Protein AF-A0AAJ6L2E9-F1 (afdb_monomer_lite)

Structure (mmCIF, N/CA/C/O backbone):
data_AF-A0AAJ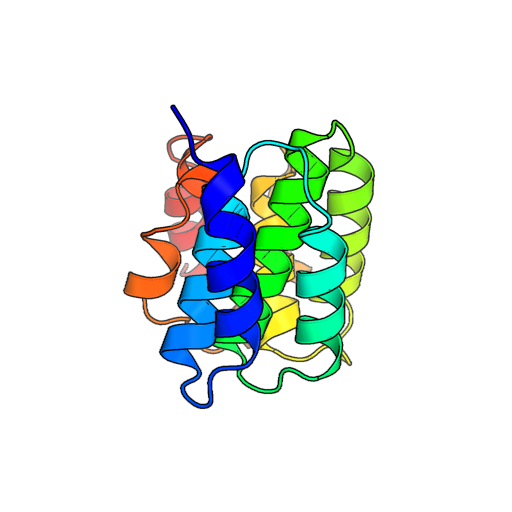6L2E9-F1
#
_entry.id   AF-A0AAJ6L2E9-F1
#
loop_
_atom_site.group_PDB
_atom_site.id
_atom_site.type_symbol
_atom_site.label_atom_id
_atom_site.label_alt_id
_atom_site.label_comp_id
_atom_site.label_asym_id
_atom_site.label_entity_id
_atom_site.label_seq_id
_atom_site.pdbx_PDB_ins_code
_atom_site.Cartn_x
_atom_site.Cartn_y
_atom_site.Cartn_z
_atom_site.occupancy
_atom_site.B_iso_or_equiv
_atom_site.auth_seq_id
_atom_site.auth_comp_id
_atom_site.auth_asym_id
_atom_site.auth_atom_id
_atom_site.pdbx_PDB_model_num
ATOM 1 N N . MET A 1 1 ? -23.751 11.602 8.252 1.00 37.03 1 MET A N 1
ATOM 2 C CA . MET A 1 1 ? -22.845 11.052 7.223 1.00 37.03 1 MET A CA 1
ATOM 3 C C . MET A 1 1 ? -22.796 9.546 7.442 1.00 37.03 1 MET A C 1
ATOM 5 O O . MET A 1 1 ? -22.395 9.126 8.516 1.00 37.03 1 MET A O 1
ATOM 9 N N . MET A 1 2 ? -23.369 8.758 6.529 1.00 42.00 2 MET A N 1
ATOM 10 C CA . MET A 1 2 ? -23.721 7.343 6.735 1.00 42.00 2 MET A CA 1
ATOM 11 C C . MET A 1 2 ? -22.832 6.437 5.868 1.00 42.00 2 MET A C 1
ATOM 13 O O . MET A 1 2 ? -23.343 5.690 5.051 1.00 42.00 2 MET A O 1
ATOM 17 N N . ILE A 1 3 ? -21.503 6.535 6.002 1.00 50.72 3 ILE A N 1
ATOM 18 C CA . ILE A 1 3 ? -20.566 5.774 5.143 1.00 50.72 3 ILE A CA 1
ATOM 19 C C . ILE A 1 3 ? -20.296 4.353 5.685 1.00 50.72 3 ILE A C 1
ATOM 21 O O . ILE A 1 3 ? -19.841 3.481 4.961 1.00 50.72 3 ILE A O 1
ATOM 25 N N . GLY A 1 4 ? -20.708 4.033 6.918 1.00 50.75 4 GLY A N 1
ATOM 26 C CA . GLY A 1 4 ? -20.575 2.672 7.461 1.00 50.75 4 GLY A CA 1
ATOM 27 C C . GLY A 1 4 ? -21.461 1.601 6.798 1.00 50.75 4 GLY A C 1
ATOM 28 O O . GLY A 1 4 ? -21.254 0.420 7.052 1.00 50.75 4 GLY A O 1
ATOM 29 N N . ARG A 1 5 ? -22.455 1.973 5.971 1.00 50.56 5 ARG A N 1
ATOM 30 C CA . ARG A 1 5 ? -23.396 1.017 5.345 1.00 50.56 5 ARG A CA 1
ATOM 31 C C . ARG A 1 5 ? -22.899 0.441 4.011 1.00 50.56 5 ARG A C 1
ATOM 33 O O . ARG A 1 5 ? -23.388 -0.608 3.601 1.00 50.56 5 ARG A O 1
ATOM 40 N N . ASP A 1 6 ? -21.919 1.089 3.382 1.00 59.38 6 ASP A N 1
ATOM 41 C CA . ASP A 1 6 ? -21.478 0.786 2.011 1.00 59.38 6 ASP A CA 1
ATOM 42 C C . ASP A 1 6 ? -20.165 -0.017 1.950 1.00 59.38 6 ASP A C 1
ATOM 44 O O . ASP A 1 6 ? -19.695 -0.375 0.870 1.00 59.38 6 ASP A O 1
ATOM 48 N N . ALA A 1 7 ? -19.587 -0.365 3.104 1.00 67.19 7 ALA A N 1
ATOM 49 C CA . ALA A 1 7 ? -18.360 -1.158 3.177 1.00 67.19 7 ALA A CA 1
ATOM 50 C C . ALA A 1 7 ? -18.533 -2.575 2.605 1.00 67.19 7 ALA A C 1
ATOM 52 O O . ALA A 1 7 ? -17.639 -3.071 1.931 1.00 67.19 7 ALA A O 1
ATOM 53 N N . GLY A 1 8 ? -19.690 -3.215 2.814 1.00 77.19 8 GLY A N 1
ATOM 54 C CA . GLY A 1 8 ? -19.967 -4.565 2.304 1.00 77.19 8 GLY A CA 1
ATOM 55 C C . GLY A 1 8 ? -19.883 -4.670 0.772 1.00 77.19 8 GLY A C 1
ATOM 56 O O . GLY A 1 8 ? -19.105 -5.481 0.269 1.00 77.19 8 GLY A O 1
ATOM 57 N N . PRO A 1 9 ? -20.627 -3.841 0.013 1.00 83.38 9 PRO A N 1
ATOM 58 C CA . PRO A 1 9 ? -20.501 -3.780 -1.444 1.00 83.38 9 PRO A CA 1
ATOM 59 C C . PRO A 1 9 ? -19.081 -3.458 -1.927 1.00 83.38 9 PRO A C 1
ATOM 61 O O . PRO A 1 9 ? -18.608 -4.080 -2.872 1.00 83.38 9 PRO A O 1
ATOM 64 N N . LEU A 1 10 ? -18.374 -2.534 -1.268 1.00 82.25 10 LEU A N 1
ATOM 65 C CA . LEU A 1 10 ? -17.000 -2.177 -1.637 1.00 82.25 10 LEU A CA 1
ATOM 66 C C . LEU A 1 10 ? -16.000 -3.317 -1.382 1.00 82.25 10 LEU A C 1
ATOM 68 O O . LEU A 1 10 ? -15.119 -3.542 -2.206 1.00 82.25 10 LEU A O 1
ATOM 72 N N . ILE A 1 11 ? -16.157 -4.070 -0.288 1.00 87.38 11 ILE A N 1
ATOM 73 C CA . ILE A 1 11 ? -15.357 -5.274 -0.012 1.00 87.38 11 ILE A CA 1
ATOM 74 C C . ILE A 1 11 ? -15.590 -6.329 -1.100 1.00 87.38 11 ILE A C 1
ATOM 76 O O . ILE A 1 11 ? -14.636 -6.957 -1.548 1.00 87.38 11 ILE A O 1
ATOM 80 N N . ALA A 1 12 ? -16.826 -6.501 -1.581 1.00 89.50 12 ALA A N 1
ATOM 81 C CA . ALA A 1 12 ? -17.105 -7.438 -2.670 1.00 89.50 12 ALA A CA 1
ATOM 82 C C . ALA A 1 12 ? -16.371 -7.058 -3.971 1.00 89.50 12 ALA A C 1
ATOM 84 O O . ALA A 1 12 ? -15.847 -7.936 -4.654 1.00 89.50 12 ALA A O 1
ATOM 85 N N . LEU A 1 13 ? -16.263 -5.757 -4.271 1.00 92.31 13 LEU A N 1
ATOM 86 C CA . LEU A 1 13 ? -15.558 -5.246 -5.454 1.00 92.31 13 LEU A CA 1
ATOM 87 C C . LEU A 1 13 ? -14.036 -5.450 -5.410 1.00 92.31 13 LEU A C 1
ATOM 89 O O . LEU A 1 13 ? -13.386 -5.347 -6.448 1.00 92.31 13 LEU A O 1
ATOM 93 N N . LEU A 1 14 ? -13.448 -5.799 -4.258 1.00 92.00 14 LEU A N 1
ATOM 94 C CA . LEU A 1 14 ? -12.050 -6.242 -4.215 1.00 92.00 14 LEU A CA 1
ATOM 95 C C . LEU A 1 14 ? -11.823 -7.524 -5.025 1.00 92.00 14 LEU A C 1
ATOM 97 O O . LEU A 1 14 ? -10.695 -7.774 -5.436 1.00 92.00 14 LEU A O 1
ATOM 101 N N . ASN A 1 15 ? -12.869 -8.314 -5.279 1.00 93.81 15 ASN A N 1
ATOM 102 C CA . ASN A 1 15 ? -12.801 -9.568 -6.030 1.00 93.81 15 ASN A CA 1
ATOM 103 C C . ASN A 1 15 ? -13.361 -9.453 -7.456 1.00 93.81 15 ASN A C 1
ATOM 105 O O . ASN A 1 15 ? -13.632 -10.475 -8.078 1.00 93.81 15 ASN A O 1
ATOM 109 N N . ASP A 1 16 ? -13.562 -8.235 -7.966 1.00 95.62 16 ASP A N 1
ATOM 110 C CA . ASP A 1 16 ? -14.007 -8.020 -9.346 1.00 95.62 16 ASP A CA 1
ATOM 111 C C . ASP A 1 16 ? -12.963 -8.532 -10.356 1.00 95.62 16 ASP A C 1
ATOM 113 O O . ASP A 1 16 ? -11.758 -8.485 -10.091 1.00 95.62 16 ASP A O 1
ATOM 117 N N . ASP A 1 17 ? -13.400 -9.006 -11.522 1.00 93.38 17 ASP A N 1
ATOM 118 C CA . ASP A 1 17 ? -12.497 -9.478 -12.577 1.00 93.38 17 ASP A CA 1
ATOM 119 C C . ASP A 1 17 ? -11.661 -8.326 -13.167 1.00 93.38 17 ASP A C 1
ATOM 121 O O . ASP A 1 17 ? -10.501 -8.525 -13.550 1.00 93.38 17 ASP A O 1
ATOM 125 N N . ASP A 1 18 ? -12.204 -7.104 -13.180 1.00 91.69 18 ASP A N 1
ATOM 126 C CA . ASP A 1 18 ? -11.537 -5.918 -13.707 1.00 91.69 18 ASP A CA 1
ATOM 127 C C . ASP A 1 18 ? -10.551 -5.317 -12.676 1.00 91.69 18 ASP A C 1
ATOM 129 O O . ASP A 1 18 ? -10.965 -4.837 -11.611 1.00 91.69 18 ASP A O 1
ATOM 133 N N . PRO A 1 19 ? -9.232 -5.275 -12.970 1.00 87.44 19 PRO A N 1
ATOM 134 C CA . PRO A 1 19 ? -8.243 -4.657 -12.086 1.00 87.44 19 PRO A CA 1
ATOM 135 C C . PRO A 1 19 ? -8.524 -3.178 -11.794 1.00 87.44 19 PRO A C 1
ATOM 137 O O . PRO A 1 19 ? -8.231 -2.714 -10.694 1.00 87.44 19 PRO A O 1
ATOM 140 N N . GLN A 1 20 ? -9.136 -2.431 -12.717 1.00 85.69 20 GLN A N 1
ATOM 141 C CA . GLN A 1 20 ? -9.507 -1.036 -12.473 1.00 85.69 20 GLN A CA 1
ATOM 142 C C . GLN A 1 20 ? -10.603 -0.928 -11.408 1.00 85.69 20 GLN A C 1
ATOM 144 O O . GLN A 1 20 ? -10.555 -0.034 -10.558 1.00 85.69 20 GLN A O 1
ATOM 149 N N . VAL A 1 21 ? -11.570 -1.850 -11.413 1.00 89.25 21 VAL A N 1
ATOM 150 C CA . VAL A 1 21 ? -12.623 -1.908 -10.390 1.00 89.25 21 VAL A CA 1
ATOM 151 C C . VAL A 1 21 ? -12.022 -2.282 -9.039 1.00 89.25 21 VAL A C 1
ATOM 153 O O . VAL A 1 21 ? -12.244 -1.559 -8.065 1.00 89.25 21 VAL A O 1
ATOM 156 N N . ARG A 1 22 ? -11.177 -3.321 -8.986 1.00 92.81 22 ARG A N 1
ATOM 157 C CA . ARG A 1 22 ? -10.477 -3.716 -7.752 1.00 92.81 22 ARG A CA 1
ATOM 158 C C . ARG A 1 22 ? -9.609 -2.594 -7.186 1.00 92.81 22 ARG A C 1
ATOM 160 O O . ARG A 1 22 ? -9.664 -2.306 -5.992 1.00 92.81 22 ARG A O 1
ATOM 167 N N . GLY A 1 23 ? -8.835 -1.926 -8.042 1.00 85.88 23 GLY A N 1
ATOM 168 C CA . GLY A 1 23 ? -7.953 -0.826 -7.657 1.00 85.88 23 GLY A CA 1
ATOM 169 C C . GLY A 1 23 ? -8.719 0.363 -7.081 1.00 85.88 23 GLY A C 1
ATOM 170 O O . GLY A 1 23 ? -8.300 0.929 -6.071 1.00 85.88 23 GLY A O 1
ATOM 171 N N . ARG A 1 24 ? -9.868 0.711 -7.675 1.00 84.19 24 ARG A N 1
ATOM 172 C CA . ARG A 1 24 ? -10.763 1.755 -7.153 1.00 84.19 24 ARG A CA 1
ATOM 173 C C . ARG A 1 24 ? -11.436 1.335 -5.854 1.00 84.19 24 ARG A C 1
ATOM 175 O O . ARG A 1 24 ? -11.541 2.161 -4.954 1.00 84.19 24 ARG A O 1
ATOM 182 N N . ALA A 1 25 ? -11.857 0.078 -5.730 1.00 88.19 25 ALA A N 1
ATOM 183 C CA . ALA A 1 25 ? -12.427 -0.445 -4.493 1.00 88.19 25 ALA A CA 1
ATOM 184 C C . ALA A 1 25 ? -11.419 -0.353 -3.339 1.00 88.19 25 ALA A C 1
ATOM 186 O O . ALA A 1 25 ? -11.749 0.201 -2.294 1.00 88.19 25 ALA A O 1
ATOM 187 N N . ALA A 1 26 ? -10.171 -0.785 -3.554 1.00 85.69 26 ALA A N 1
ATOM 188 C CA . ALA A 1 26 ? -9.088 -0.652 -2.579 1.00 85.69 26 ALA A CA 1
ATOM 189 C C . ALA A 1 26 ? -8.861 0.812 -2.160 1.00 85.69 26 ALA A C 1
ATOM 191 O O . ALA A 1 26 ? -8.793 1.113 -0.969 1.00 85.69 26 ALA A O 1
ATOM 192 N N . TYR A 1 27 ? -8.821 1.729 -3.129 1.00 76.81 27 TYR A N 1
ATOM 193 C CA . TYR A 1 27 ? -8.677 3.164 -2.880 1.00 76.81 27 TYR A CA 1
ATOM 194 C C . TYR A 1 27 ? -9.862 3.767 -2.092 1.00 76.81 27 TYR A C 1
ATOM 196 O O . TYR A 1 27 ? -9.666 4.535 -1.151 1.00 76.81 27 TYR A O 1
ATOM 204 N N . VAL A 1 28 ? -11.107 3.431 -2.437 1.00 79.62 28 VAL A N 1
ATOM 205 C CA . VAL A 1 28 ? -12.283 3.953 -1.718 1.00 79.62 28 VAL A CA 1
ATOM 206 C C . VAL A 1 28 ? -12.350 3.370 -0.307 1.00 79.62 28 VAL A C 1
ATOM 208 O O . VAL A 1 28 ? -12.630 4.101 0.638 1.00 79.62 28 VAL A O 1
ATOM 211 N N . LEU A 1 29 ? -12.047 2.081 -0.133 1.00 80.06 29 LEU A N 1
ATOM 212 C CA . LEU A 1 29 ? -11.979 1.447 1.186 1.00 80.06 29 LEU A CA 1
ATOM 213 C C . LEU A 1 29 ? -10.914 2.094 2.082 1.00 80.06 29 LEU A C 1
ATOM 215 O O . LEU A 1 29 ? -11.147 2.248 3.278 1.00 80.06 29 LEU A O 1
ATOM 219 N N . ALA A 1 30 ? -9.786 2.505 1.497 1.00 72.44 30 ALA A N 1
ATOM 220 C CA . ALA A 1 30 ? -8.725 3.243 2.176 1.00 72.44 30 ALA A CA 1
ATOM 221 C C . ALA A 1 30 ? -9.155 4.634 2.658 1.00 72.44 30 ALA A C 1
ATOM 223 O O . ALA A 1 30 ? -8.776 5.050 3.747 1.00 72.44 30 ALA A O 1
ATOM 224 N N . THR A 1 31 ? -9.923 5.358 1.837 1.00 68.44 31 THR A N 1
ATOM 225 C CA . THR A 1 31 ? -10.158 6.802 2.010 1.00 68.44 31 THR A CA 1
ATOM 226 C C . THR A 1 31 ? -11.519 7.164 2.593 1.00 68.44 31 THR A C 1
ATOM 228 O O . THR A 1 31 ? -11.658 8.221 3.205 1.00 68.44 31 THR A O 1
ATOM 231 N N . ALA A 1 32 ? -12.541 6.332 2.393 1.00 65.50 32 ALA A N 1
ATOM 232 C CA . ALA A 1 32 ? -13.923 6.687 2.710 1.00 65.50 32 ALA A CA 1
ATOM 233 C C . ALA A 1 32 ? -14.405 6.154 4.066 1.00 65.50 32 ALA A C 1
ATOM 235 O O . ALA A 1 32 ? -15.384 6.666 4.614 1.00 65.50 32 ALA A O 1
ATOM 236 N N . LEU A 1 33 ? -13.760 5.127 4.620 1.00 59.91 33 LEU A N 1
ATOM 237 C CA . LEU A 1 33 ? -14.295 4.401 5.769 1.00 59.91 33 LEU A CA 1
ATOM 238 C C . LEU A 1 33 ? -13.525 4.723 7.048 1.00 59.91 33 LEU A C 1
ATOM 240 O O . LEU A 1 33 ? -12.588 4.027 7.438 1.00 59.91 33 LEU A O 1
ATOM 244 N N . THR A 1 34 ? -14.001 5.758 7.743 1.00 54.44 34 THR A N 1
ATOM 245 C CA . THR A 1 34 ? -13.656 5.985 9.147 1.00 54.44 34 THR A CA 1
ATOM 246 C C . THR A 1 34 ? -13.947 4.733 9.972 1.00 54.44 34 THR A C 1
ATOM 248 O O . THR A 1 34 ? -14.940 4.031 9.773 1.00 54.44 34 THR A O 1
ATOM 251 N N . ALA A 1 35 ? -13.011 4.454 10.876 1.00 52.50 35 ALA A N 1
ATOM 252 C CA . ALA A 1 35 ? -12.880 3.252 11.683 1.00 52.50 35 ALA A CA 1
ATOM 253 C C . ALA A 1 35 ? -14.192 2.544 12.076 1.00 52.50 35 ALA A C 1
ATOM 255 O O . ALA A 1 35 ? -15.063 3.131 12.715 1.00 52.50 35 ALA A O 1
ATOM 256 N N . GLY A 1 36 ? -14.298 1.243 11.772 1.00 52.16 36 GLY A N 1
ATOM 257 C CA . GLY A 1 36 ? -15.369 0.419 12.344 1.00 52.16 36 GLY A CA 1
ATOM 258 C C . GLY A 1 36 ? -15.560 -0.984 11.767 1.00 52.16 36 GLY A C 1
ATOM 259 O O . GLY A 1 36 ? -16.074 -1.845 12.474 1.00 52.16 36 GLY A O 1
ATOM 260 N N . GLN A 1 37 ? -15.143 -1.253 10.526 1.00 57.78 37 GLN A N 1
ATOM 261 C CA . GLN A 1 37 ? -15.229 -2.593 9.922 1.00 57.78 37 GLN A CA 1
ATOM 262 C C . GLN A 1 37 ? -13.835 -3.140 9.597 1.00 57.78 37 GLN A C 1
ATOM 264 O O . GLN A 1 37 ? -12.897 -2.356 9.438 1.00 57.78 37 GLN A O 1
ATOM 269 N N . ASP A 1 38 ? -13.697 -4.469 9.529 1.00 72.19 38 ASP A N 1
ATOM 270 C CA . ASP A 1 38 ? -12.441 -5.183 9.245 1.00 72.19 38 ASP A CA 1
ATOM 271 C C . ASP A 1 38 ? -11.994 -5.028 7.778 1.00 72.19 38 ASP A C 1
ATOM 273 O O . ASP A 1 38 ? -11.891 -5.969 6.997 1.00 72.19 38 ASP A O 1
ATOM 277 N N . ILE A 1 39 ? -11.772 -3.779 7.381 1.00 80.56 39 ILE A N 1
ATOM 278 C CA . ILE A 1 39 ? -11.282 -3.391 6.061 1.00 80.56 39 ILE A CA 1
ATOM 279 C C . ILE A 1 39 ? -9.831 -3.840 5.915 1.00 80.56 39 ILE A C 1
ATOM 281 O O . ILE A 1 39 ? -9.431 -4.309 4.857 1.00 80.56 39 ILE A O 1
ATOM 285 N N . ALA A 1 40 ? -9.043 -3.745 6.987 1.00 85.56 40 ALA A N 1
ATOM 286 C CA . ALA A 1 40 ? -7.644 -4.141 6.959 1.00 85.56 40 ALA A CA 1
ATOM 287 C C . ALA A 1 40 ? -7.462 -5.651 6.739 1.00 85.56 40 ALA A C 1
ATOM 289 O O . ALA A 1 40 ? -6.497 -6.033 6.080 1.00 85.56 40 ALA A O 1
ATOM 290 N N . GLY A 1 41 ? -8.363 -6.499 7.251 1.00 88.19 41 GLY A N 1
ATOM 291 C CA . GLY A 1 41 ? -8.414 -7.922 6.917 1.00 88.19 41 GLY A CA 1
ATOM 292 C C . GLY A 1 41 ? -8.663 -8.136 5.426 1.00 88.19 41 GLY A C 1
ATOM 293 O O . GLY A 1 41 ? -7.817 -8.711 4.747 1.00 88.19 41 GLY A O 1
ATOM 294 N N . ALA A 1 42 ? -9.744 -7.564 4.888 1.00 89.62 42 ALA A N 1
ATOM 295 C CA . ALA A 1 42 ? -10.098 -7.700 3.471 1.00 89.62 42 ALA A CA 1
ATOM 296 C C . ALA A 1 42 ? -9.007 -7.178 2.511 1.00 89.62 42 ALA A C 1
ATOM 298 O O . ALA A 1 42 ? -8.720 -7.800 1.489 1.00 89.62 42 ALA A O 1
ATOM 299 N N . LEU A 1 43 ? -8.358 -6.053 2.838 1.00 90.81 43 LEU A N 1
ATOM 300 C CA . LEU A 1 43 ? -7.247 -5.521 2.044 1.00 90.81 43 LEU A CA 1
ATOM 301 C C . LEU A 1 43 ? -6.014 -6.440 2.093 1.00 90.81 43 LEU A C 1
ATOM 303 O O . LEU A 1 43 ? -5.359 -6.611 1.067 1.00 90.81 43 LEU A O 1
ATOM 307 N N . ARG A 1 44 ? -5.700 -7.047 3.250 1.00 92.88 44 ARG A N 1
ATOM 308 C CA . ARG A 1 44 ? -4.590 -8.013 3.379 1.00 92.88 44 ARG A CA 1
ATOM 309 C C . ARG A 1 44 ? -4.871 -9.300 2.612 1.00 92.88 44 ARG A C 1
ATOM 311 O O . ARG A 1 44 ? -4.038 -9.705 1.811 1.00 92.88 44 ARG A O 1
ATOM 318 N N . GLU A 1 45 ? -6.060 -9.876 2.780 1.00 93.94 45 GLU A N 1
ATOM 319 C CA . GLU A 1 45 ? -6.489 -11.061 2.029 1.00 93.94 45 GLU A CA 1
ATOM 320 C C . GLU A 1 45 ? -6.414 -10.817 0.522 1.00 93.94 45 GLU A C 1
ATOM 322 O O . GLU A 1 45 ? -5.930 -11.661 -0.236 1.00 93.94 45 GLU A O 1
ATOM 327 N N . ARG A 1 46 ? -6.846 -9.630 0.071 1.00 94.75 46 ARG A N 1
ATOM 328 C CA . ARG A 1 46 ? -6.747 -9.294 -1.343 1.00 94.75 46 ARG A CA 1
ATOM 329 C C . ARG A 1 46 ? -5.297 -9.138 -1.793 1.00 94.75 46 ARG A C 1
ATOM 331 O O . ARG A 1 46 ? -4.968 -9.627 -2.873 1.00 94.75 46 ARG A O 1
ATOM 338 N N . LEU A 1 47 ? -4.453 -8.484 -0.997 1.00 95.12 47 LEU A N 1
ATOM 339 C CA . LEU A 1 47 ? -3.036 -8.265 -1.298 1.00 95.12 47 LEU A CA 1
ATOM 340 C C . LEU A 1 47 ? -2.272 -9.580 -1.476 1.00 95.12 47 LEU A C 1
ATOM 342 O O . LEU A 1 47 ? -1.483 -9.683 -2.413 1.00 95.12 47 LEU A O 1
ATOM 346 N N . ASP A 1 48 ? -2.561 -10.590 -0.653 1.00 95.75 48 ASP A N 1
ATOM 347 C CA . ASP A 1 48 ? -1.884 -11.894 -0.684 1.00 95.75 48 ASP A CA 1
ATOM 348 C C . ASP A 1 48 ? -2.013 -12.618 -2.035 1.00 95.75 48 ASP A C 1
ATOM 350 O O . ASP A 1 48 ? -1.165 -13.438 -2.394 1.00 95.75 48 ASP A O 1
ATOM 354 N N . VAL A 1 49 ? -3.063 -12.317 -2.807 1.00 96.12 49 VAL A N 1
ATOM 355 C CA . VAL A 1 49 ? -3.338 -12.971 -4.097 1.00 96.12 49 VAL A CA 1
ATOM 356 C C . VAL A 1 49 ? -3.380 -12.001 -5.282 1.00 96.12 49 VAL A C 1
ATOM 358 O O . VAL A 1 49 ? -3.732 -12.402 -6.393 1.00 96.12 49 VAL A O 1
ATOM 361 N N . GLU A 1 50 ? -3.077 -10.712 -5.095 1.00 95.62 50 GLU A N 1
ATOM 362 C CA . GLU A 1 50 ? -3.095 -9.717 -6.179 1.00 95.62 50 GLU A CA 1
ATOM 363 C C . GLU A 1 50 ? -1.804 -9.764 -7.002 1.00 95.62 50 GLU A C 1
ATOM 365 O O . GLU A 1 50 ? -0.699 -9.864 -6.470 1.00 95.62 50 GLU A O 1
ATOM 370 N N . ARG A 1 51 ? -1.950 -9.681 -8.326 1.00 92.88 51 ARG A N 1
ATOM 371 C CA . ARG A 1 51 ? -0.848 -9.703 -9.297 1.00 92.88 51 ARG A CA 1
ATOM 372 C C . ARG A 1 51 ? -0.761 -8.425 -10.117 1.00 92.88 51 ARG A C 1
ATOM 374 O O . ARG A 1 51 ? 0.285 -8.174 -10.706 1.00 92.88 51 ARG A O 1
ATOM 381 N N . ASP A 1 52 ? -1.838 -7.648 -10.173 1.00 90.94 52 ASP A N 1
ATOM 382 C CA . ASP A 1 52 ? -1.841 -6.354 -10.835 1.00 90.94 52 ASP A CA 1
AT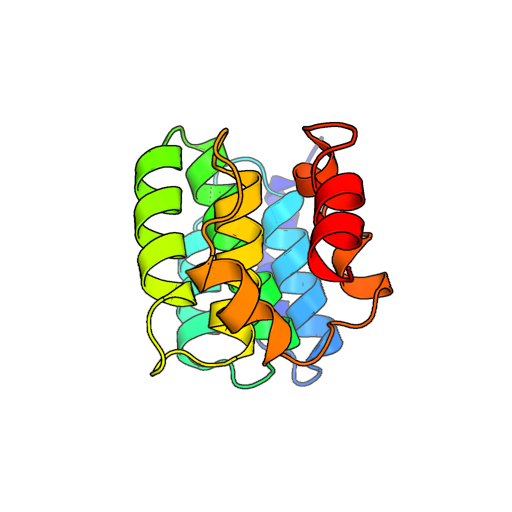OM 383 C C . ASP A 1 52 ? -1.033 -5.332 -10.007 1.00 90.94 52 ASP A C 1
ATOM 385 O O . ASP A 1 52 ? -1.386 -5.078 -8.849 1.00 90.94 52 ASP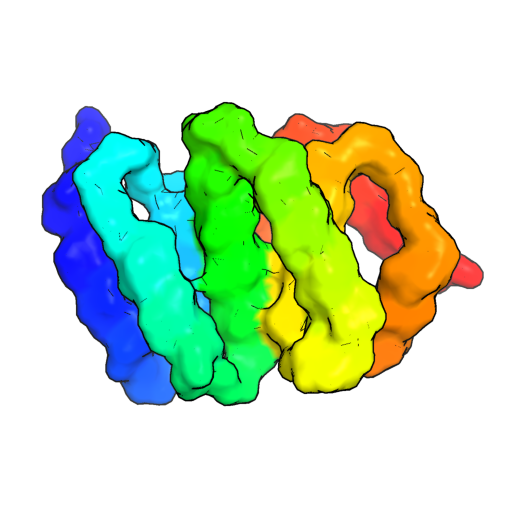 A O 1
ATOM 389 N N . PRO A 1 53 ? 0.052 -4.748 -10.554 1.00 87.19 53 PRO A N 1
ATOM 390 C CA . PRO A 1 53 ? 0.915 -3.840 -9.800 1.00 87.19 53 PRO A CA 1
ATOM 391 C C . PRO A 1 53 ? 0.206 -2.576 -9.300 1.00 87.19 53 PRO A C 1
ATOM 393 O O . PRO A 1 53 ? 0.497 -2.109 -8.198 1.00 87.19 53 PRO A O 1
ATOM 396 N N . THR A 1 54 ? -0.738 -2.033 -10.071 1.00 83.75 54 THR A N 1
ATOM 397 C CA . THR A 1 54 ? -1.509 -0.854 -9.663 1.00 83.75 54 THR A CA 1
ATOM 398 C C . THR A 1 54 ? -2.429 -1.206 -8.500 1.00 83.75 54 THR A C 1
ATOM 400 O O . THR A 1 54 ? -2.502 -0.471 -7.514 1.00 83.75 54 THR A O 1
ATOM 403 N N . VAL A 1 55 ? -3.101 -2.359 -8.559 1.00 89.69 55 VAL A N 1
ATOM 404 C CA . VAL A 1 55 ? -3.966 -2.783 -7.450 1.00 89.69 55 VAL A CA 1
ATOM 405 C C . VAL A 1 55 ? -3.140 -3.078 -6.193 1.00 89.69 55 VAL A C 1
ATOM 407 O O . VAL A 1 55 ? -3.523 -2.640 -5.110 1.00 89.69 55 VAL A O 1
ATOM 410 N N . GLN A 1 56 ? -1.976 -3.728 -6.317 1.00 92.75 56 GLN A N 1
ATOM 411 C CA . GLN A 1 56 ? -1.041 -3.920 -5.197 1.00 92.75 56 GLN A CA 1
ATOM 412 C C . GLN A 1 56 ? -0.650 -2.589 -4.542 1.00 92.75 56 GLN A C 1
ATOM 414 O O . GLN A 1 56 ? -0.703 -2.469 -3.317 1.00 92.75 56 GLN A O 1
ATOM 419 N N . MET A 1 57 ? -0.298 -1.583 -5.348 1.00 87.88 57 MET A N 1
ATOM 420 C CA . MET A 1 57 ? 0.034 -0.242 -4.863 1.00 87.88 57 MET A CA 1
ATOM 421 C C . MET A 1 57 ? -1.124 0.350 -4.046 1.00 87.88 57 MET A C 1
ATOM 423 O O . MET A 1 57 ? -0.916 0.779 -2.909 1.00 87.88 57 MET A O 1
ATOM 427 N N . ASN A 1 58 ? -2.348 0.314 -4.579 1.00 86.00 58 ASN A N 1
ATOM 428 C CA . ASN A 1 58 ? -3.530 0.867 -3.910 1.00 86.00 58 ASN A CA 1
ATOM 429 C C . ASN A 1 58 ? -3.858 0.147 -2.592 1.00 86.00 58 ASN A C 1
ATOM 431 O O . ASN A 1 58 ? -4.224 0.796 -1.612 1.00 86.00 58 ASN A O 1
ATOM 435 N N . LEU A 1 59 ? -3.692 -1.178 -2.540 1.00 91.50 59 LEU A N 1
ATOM 436 C CA . LEU A 1 59 ? -3.888 -1.973 -1.322 1.00 91.50 59 LEU A CA 1
ATOM 437 C C . LEU A 1 59 ? -2.888 -1.587 -0.222 1.00 91.50 59 LEU A C 1
ATOM 439 O O . LEU A 1 59 ? -3.283 -1.413 0.932 1.00 91.50 59 LEU A O 1
ATOM 443 N N . ILE A 1 60 ? -1.608 -1.404 -0.569 1.00 92.50 60 ILE A N 1
ATOM 444 C CA . ILE A 1 60 ? -0.577 -0.969 0.388 1.00 92.50 60 ILE A CA 1
ATOM 445 C C . ILE A 1 60 ? -0.880 0.422 0.937 1.00 92.50 60 ILE A C 1
ATOM 447 O O . ILE A 1 60 ? -0.834 0.624 2.151 1.00 92.50 60 ILE A O 1
ATOM 451 N N . LEU A 1 61 ? -1.220 1.367 0.060 1.00 86.38 61 LEU A N 1
ATOM 452 C CA . LEU A 1 61 ? -1.575 2.726 0.462 1.00 86.38 61 LEU A CA 1
ATOM 453 C C . LEU A 1 61 ? -2.770 2.726 1.419 1.00 86.38 61 LEU A C 1
ATOM 455 O O . LEU A 1 61 ? -2.747 3.432 2.426 1.00 86.38 61 LEU A O 1
ATOM 459 N N . GLY A 1 62 ? -3.774 1.887 1.152 1.00 85.12 62 GLY A N 1
ATOM 460 C CA . GLY A 1 62 ? -4.935 1.762 2.023 1.00 85.12 62 GLY A CA 1
ATOM 461 C C . GLY A 1 62 ? -4.638 1.189 3.395 1.00 85.12 62 GLY A C 1
ATOM 462 O O . GLY A 1 62 ? -5.119 1.710 4.400 1.00 85.12 62 GLY A O 1
ATOM 463 N N . LEU A 1 63 ? -3.796 0.161 3.459 1.00 88.94 63 LEU A N 1
ATOM 464 C CA . LEU A 1 63 ? -3.343 -0.407 4.727 1.00 88.94 63 LEU A CA 1
ATOM 465 C C . LEU A 1 63 ? -2.497 0.590 5.533 1.00 88.94 63 LEU A C 1
ATOM 467 O O . LEU A 1 63 ? -2.666 0.694 6.747 1.00 88.94 63 LEU A O 1
ATOM 471 N N . ALA A 1 64 ? -1.623 1.350 4.870 1.00 87.69 64 ALA A N 1
ATOM 472 C CA . ALA A 1 64 ? -0.796 2.364 5.518 1.00 87.69 64 ALA A CA 1
ATOM 473 C C . ALA A 1 64 ? -1.630 3.528 6.075 1.00 87.69 64 ALA A C 1
ATOM 475 O O . ALA A 1 64 ? -1.423 3.933 7.220 1.00 87.69 64 ALA A O 1
ATOM 476 N N . GLN A 1 65 ? -2.603 4.025 5.304 1.00 81.81 65 GLN A N 1
ATOM 477 C CA . GLN A 1 65 ? -3.545 5.044 5.767 1.00 81.81 65 GLN A CA 1
ATOM 478 C C . GLN A 1 65 ? -4.373 4.532 6.954 1.00 81.81 65 GLN A C 1
ATOM 480 O O . GLN A 1 65 ? -4.452 5.202 7.983 1.00 81.81 65 GLN A O 1
ATOM 485 N N . HIS A 1 66 ? -4.928 3.320 6.845 1.00 82.56 66 HIS A N 1
ATOM 486 C CA . HIS A 1 66 ? -5.708 2.688 7.909 1.00 82.56 66 HIS A CA 1
ATOM 487 C C . HIS A 1 66 ? -4.946 2.625 9.241 1.00 82.56 66 HIS A C 1
ATOM 489 O O . HIS A 1 66 ? -5.516 2.925 10.296 1.00 82.56 66 HIS A O 1
ATOM 495 N N . ASP A 1 67 ? -3.674 2.216 9.197 1.00 85.62 67 ASP A N 1
ATOM 496 C CA . ASP A 1 67 ? -2.814 2.126 10.377 1.00 85.62 67 ASP A CA 1
ATOM 497 C C . ASP A 1 67 ? -2.436 3.531 10.894 1.00 85.62 67 ASP A C 1
ATOM 499 O O . ASP A 1 67 ? -2.441 3.763 12.105 1.00 85.62 67 ASP A O 1
ATOM 503 N N . SER A 1 68 ? -2.196 4.501 10.004 1.00 80.94 68 SER A N 1
ATOM 504 C CA . SER A 1 68 ? -1.934 5.898 10.380 1.00 80.94 68 SER A CA 1
ATOM 505 C C . SER A 1 68 ? -3.095 6.538 11.144 1.00 80.94 68 SER A C 1
ATOM 507 O O . SER A 1 68 ? -2.866 7.208 12.146 1.00 80.94 68 SER A O 1
ATOM 509 N N . GLU A 1 69 ? -4.338 6.323 10.705 1.00 80.62 69 GLU A N 1
ATOM 510 C CA . GLU A 1 69 ? -5.546 6.878 11.341 1.00 80.62 69 GLU A CA 1
ATOM 511 C C . GLU A 1 69 ? -5.854 6.267 12.720 1.00 80.62 69 GLU A C 1
ATOM 513 O O . GLU A 1 69 ? -6.739 6.742 13.429 1.00 80.62 69 GLU A O 1
ATOM 518 N N . ARG A 1 70 ? -5.140 5.203 13.110 1.00 80.75 70 ARG A N 1
ATOM 519 C CA . ARG A 1 70 ? -5.301 4.488 14.389 1.00 80.75 70 ARG A CA 1
ATOM 520 C C . ARG A 1 70 ? -4.114 4.676 15.328 1.00 80.75 70 ARG A C 1
ATOM 522 O O . ARG A 1 70 ? -3.888 3.837 16.196 1.00 80.75 70 ARG A O 1
ATOM 529 N N . ASP A 1 71 ? -3.339 5.738 15.122 1.00 80.69 71 ASP A N 1
ATOM 530 C CA . ASP A 1 71 ? -2.124 6.036 15.885 1.00 80.69 71 ASP A CA 1
ATOM 531 C C . ASP A 1 71 ? -1.062 4.915 15.808 1.00 80.69 71 ASP A C 1
ATOM 533 O O . ASP A 1 71 ? -0.193 4.792 16.671 1.00 80.69 71 ASP A O 1
ATOM 537 N N . LEU A 1 72 ? -1.084 4.101 14.740 1.00 84.88 72 LEU A N 1
ATOM 538 C CA . LEU A 1 72 ? -0.094 3.051 14.460 1.00 84.88 72 LEU A CA 1
ATOM 539 C C . LEU A 1 72 ? 0.934 3.497 13.406 1.00 84.88 72 LEU A C 1
ATOM 541 O O . LEU A 1 72 ? 1.543 2.663 12.734 1.00 84.88 72 LEU A O 1
ATOM 545 N N . ALA A 1 73 ? 1.166 4.805 13.269 1.00 82.50 73 ALA A N 1
ATOM 546 C CA . ALA A 1 73 ? 2.045 5.376 12.247 1.00 82.50 73 ALA A CA 1
ATOM 547 C C . ALA A 1 73 ? 3.477 4.805 12.286 1.00 82.50 73 ALA A C 1
ATOM 549 O O . ALA A 1 73 ? 4.034 4.495 11.237 1.00 82.50 73 ALA A O 1
ATOM 550 N N . THR A 1 74 ? 4.057 4.577 13.472 1.00 89.62 74 THR A N 1
ATOM 551 C CA . THR A 1 74 ? 5.390 3.952 13.605 1.00 89.62 74 THR A CA 1
ATOM 552 C C . THR A 1 74 ? 5.418 2.534 13.035 1.00 89.62 74 THR A C 1
ATOM 554 O O . THR A 1 74 ? 6.332 2.173 12.301 1.00 89.62 74 THR A O 1
ATOM 557 N N . ARG A 1 75 ? 4.378 1.735 13.302 1.00 90.56 75 ARG A N 1
ATOM 558 C CA . ARG A 1 75 ? 4.247 0.384 12.740 1.00 90.56 75 ARG A CA 1
ATOM 559 C C . ARG A 1 75 ? 4.099 0.437 11.219 1.00 90.56 75 ARG A C 1
ATOM 561 O O . ARG A 1 75 ? 4.717 -0.365 10.524 1.00 90.56 75 ARG A O 1
ATOM 568 N N . ALA A 1 76 ? 3.291 1.367 10.712 1.00 89.88 76 ALA A N 1
ATOM 569 C CA . ALA A 1 76 ? 3.112 1.562 9.278 1.00 89.88 76 ALA A CA 1
ATOM 570 C C . ALA A 1 76 ? 4.424 1.997 8.600 1.00 89.88 76 ALA A C 1
ATOM 572 O O . ALA A 1 76 ? 4.740 1.508 7.517 1.00 89.88 76 ALA A O 1
ATOM 573 N N . LEU A 1 77 ? 5.228 2.844 9.253 1.00 91.44 77 LEU A N 1
ATOM 574 C CA . LEU A 1 77 ? 6.562 3.242 8.794 1.00 91.44 77 LEU A CA 1
ATOM 575 C C . LEU A 1 77 ? 7.524 2.056 8.697 1.00 91.44 77 LEU A C 1
ATOM 577 O O . LEU A 1 77 ? 8.142 1.859 7.653 1.00 91.44 77 LEU A O 1
ATOM 581 N N . ASP A 1 78 ? 7.635 1.244 9.747 1.00 94.50 78 ASP A N 1
ATOM 582 C CA . ASP A 1 78 ? 8.530 0.081 9.742 1.00 94.50 78 ASP A CA 1
ATOM 583 C C . ASP A 1 78 ? 8.109 -0.946 8.683 1.00 94.50 78 ASP A C 1
ATOM 585 O O . ASP A 1 78 ? 8.938 -1.465 7.931 1.00 94.50 78 ASP A O 1
ATOM 589 N N . TRP A 1 79 ? 6.802 -1.198 8.580 1.00 95.50 79 TRP A N 1
ATOM 590 C CA . TRP A 1 79 ? 6.238 -2.128 7.608 1.00 95.50 79 TRP A CA 1
ATOM 591 C C . TRP A 1 79 ? 6.463 -1.666 6.166 1.00 95.50 79 TRP A C 1
ATOM 593 O O . TRP A 1 79 ? 6.982 -2.424 5.347 1.00 95.50 79 TRP A O 1
ATOM 603 N N . THR A 1 80 ? 6.142 -0.410 5.853 1.00 94.38 80 THR A N 1
ATOM 604 C CA . THR A 1 80 ? 6.366 0.146 4.512 1.00 94.38 80 THR A CA 1
ATOM 605 C C . THR A 1 80 ? 7.856 0.187 4.169 1.00 94.38 80 THR A C 1
ATOM 607 O O . THR A 1 80 ? 8.222 -0.167 3.050 1.00 94.38 80 THR A O 1
ATOM 610 N N . ARG A 1 81 ? 8.740 0.484 5.135 1.00 94.25 81 ARG A N 1
ATOM 611 C CA . ARG A 1 81 ? 10.198 0.403 4.946 1.00 94.25 81 ARG A CA 1
ATOM 612 C C . ARG A 1 81 ? 10.673 -0.988 4.562 1.00 94.25 81 ARG A C 1
ATOM 614 O O . ARG A 1 81 ? 11.460 -1.120 3.624 1.00 94.25 81 ARG A O 1
ATOM 621 N N . ALA A 1 82 ? 10.208 -2.011 5.270 1.00 96.00 82 ALA A N 1
ATOM 622 C CA . ALA A 1 82 ? 10.549 -3.394 4.963 1.00 96.00 82 ALA A CA 1
ATOM 623 C C . ALA A 1 82 ? 10.115 -3.768 3.537 1.00 96.00 82 ALA A C 1
ATOM 625 O O . ALA A 1 82 ? 10.906 -4.328 2.786 1.00 96.00 82 ALA A O 1
ATOM 626 N N . LEU A 1 83 ? 8.901 -3.381 3.136 1.00 95.50 83 LEU A N 1
ATOM 627 C CA . LEU A 1 83 ? 8.352 -3.728 1.826 1.00 95.50 83 LEU A CA 1
ATOM 628 C C . LEU A 1 83 ? 9.094 -3.072 0.660 1.00 95.50 83 LEU A C 1
ATOM 630 O O . LEU A 1 83 ? 9.440 -3.759 -0.294 1.00 95.50 83 LEU A O 1
ATOM 634 N N . TRP A 1 84 ? 9.351 -1.759 0.696 1.00 93.31 84 TRP A N 1
ATOM 635 C CA . TRP A 1 84 ? 10.017 -1.115 -0.444 1.00 93.31 84 TRP A CA 1
ATOM 636 C C . TRP A 1 84 ? 11.504 -1.479 -0.545 1.00 93.31 84 TRP A C 1
ATOM 638 O O . TRP A 1 84 ? 12.062 -1.489 -1.650 1.00 93.31 84 TRP A O 1
ATOM 648 N N . SER A 1 85 ? 12.146 -1.796 0.588 1.00 92.69 85 SER A N 1
ATOM 649 C CA . SER A 1 85 ? 13.566 -2.171 0.628 1.00 92.69 85 SER A CA 1
ATOM 650 C C . SER A 1 85 ? 13.829 -3.628 0.252 1.00 92.69 85 SER A C 1
ATOM 652 O O . SER A 1 85 ? 14.942 -3.936 -0.175 1.00 92.69 85 SER A O 1
ATOM 654 N N . ASP A 1 86 ? 12.830 -4.505 0.350 1.00 94.06 86 ASP A N 1
ATOM 655 C CA . ASP A 1 86 ? 12.951 -5.905 -0.038 1.00 94.06 86 ASP A CA 1
ATOM 656 C C . ASP A 1 86 ? 12.895 -6.075 -1.572 1.00 94.06 86 ASP A C 1
ATOM 658 O O . ASP A 1 86 ? 11.848 -5.841 -2.183 1.00 94.06 86 ASP A O 1
ATOM 662 N N . PRO A 1 87 ? 13.986 -6.512 -2.233 1.00 89.38 87 PRO A N 1
ATOM 663 C CA . PRO A 1 87 ? 13.984 -6.740 -3.675 1.00 89.38 87 PRO A CA 1
ATOM 664 C C . PRO A 1 87 ? 13.105 -7.924 -4.104 1.00 89.38 87 PRO A C 1
ATOM 666 O O . PRO A 1 87 ? 12.789 -8.020 -5.288 1.00 89.38 87 PRO A O 1
ATOM 669 N N . ALA A 1 88 ? 12.717 -8.818 -3.186 1.00 92.50 88 ALA A N 1
ATOM 670 C CA . ALA A 1 88 ? 11.812 -9.929 -3.478 1.00 92.50 88 ALA A CA 1
ATOM 671 C C . ALA A 1 88 ? 10.335 -9.502 -3.533 1.00 92.50 88 ALA A C 1
ATOM 673 O O . ALA A 1 88 ? 9.505 -10.232 -4.078 1.00 92.50 88 ALA A O 1
ATOM 674 N N . SER A 1 89 ? 9.999 -8.322 -3.005 1.00 91.94 89 SER A N 1
ATOM 675 C CA . SER A 1 89 ? 8.643 -7.785 -3.057 1.00 91.94 89 SER A CA 1
ATOM 676 C C . SER A 1 89 ? 8.260 -7.370 -4.484 1.00 91.94 89 SER A C 1
ATOM 678 O O . SER A 1 89 ? 9.073 -6.841 -5.246 1.00 91.94 89 SER A O 1
ATOM 680 N N . ALA A 1 90 ? 6.998 -7.598 -4.858 1.00 91.50 90 ALA A N 1
ATOM 681 C CA . ALA A 1 90 ? 6.486 -7.234 -6.179 1.00 91.50 90 ALA A CA 1
ATOM 682 C C . ALA A 1 90 ? 6.603 -5.719 -6.436 1.00 91.50 90 ALA A C 1
ATOM 684 O O . ALA A 1 90 ? 6.525 -4.917 -5.506 1.00 91.50 90 ALA A O 1
ATOM 685 N N . SER A 1 91 ? 6.760 -5.305 -7.698 1.00 87.44 91 SER A N 1
ATOM 686 C CA . SER A 1 91 ? 6.981 -3.892 -8.051 1.00 87.44 91 SER A CA 1
ATOM 687 C C . SER A 1 91 ? 5.861 -2.968 -7.563 1.00 87.44 91 SER A C 1
ATOM 689 O O . SER A 1 91 ? 6.151 -1.910 -7.014 1.00 87.44 91 SER A O 1
ATOM 691 N N . GLY A 1 92 ? 4.596 -3.389 -7.676 1.00 86.12 92 GLY A N 1
ATOM 692 C CA . GLY A 1 92 ? 3.448 -2.637 -7.161 1.00 86.12 92 GLY A CA 1
ATOM 693 C C . GLY A 1 92 ? 3.468 -2.479 -5.640 1.00 86.12 92 GLY A C 1
ATOM 694 O O . GLY A 1 92 ? 3.228 -1.390 -5.119 1.00 86.12 92 GLY A O 1
ATOM 695 N N . VAL A 1 93 ? 3.844 -3.545 -4.924 1.00 92.88 93 VAL A N 1
ATOM 696 C CA . VAL A 1 93 ? 4.025 -3.530 -3.462 1.00 92.88 93 VAL A CA 1
ATOM 697 C C . VAL A 1 93 ? 5.138 -2.568 -3.060 1.00 92.88 93 VAL A C 1
ATOM 699 O O . VAL A 1 93 ? 4.942 -1.736 -2.175 1.00 92.88 93 VAL A O 1
ATOM 702 N N . ARG A 1 94 ? 6.293 -2.645 -3.729 1.00 92.50 94 ARG A N 1
ATOM 703 C CA . ARG A 1 94 ? 7.447 -1.783 -3.446 1.00 92.50 94 ARG A CA 1
ATOM 704 C C . ARG A 1 94 ? 7.136 -0.316 -3.722 1.00 92.50 94 ARG A C 1
ATOM 706 O O . ARG A 1 94 ? 7.478 0.531 -2.901 1.00 92.50 94 ARG A O 1
ATOM 713 N N . LEU A 1 95 ? 6.449 -0.019 -4.824 1.00 85.94 95 LEU A N 1
ATOM 714 C CA . LEU A 1 95 ? 6.023 1.334 -5.178 1.00 85.94 95 LEU A CA 1
ATOM 715 C C . LEU A 1 95 ? 5.018 1.897 -4.168 1.00 85.94 95 LEU A C 1
ATOM 717 O O . LEU A 1 95 ? 5.233 2.985 -3.635 1.00 85.94 95 LEU A O 1
ATOM 721 N N . GLY A 1 96 ? 3.957 1.149 -3.854 1.00 87.06 96 GLY A N 1
ATOM 722 C CA . GLY A 1 96 ? 2.965 1.572 -2.863 1.00 87.06 96 GLY A CA 1
ATOM 723 C C . GLY A 1 96 ? 3.586 1.797 -1.491 1.00 87.06 96 GLY A C 1
ATOM 724 O O . GLY A 1 96 ? 3.298 2.795 -0.833 1.00 87.06 96 GLY A O 1
ATOM 725 N N . ALA A 1 97 ? 4.504 0.921 -1.086 1.00 92.31 97 ALA A N 1
ATOM 726 C CA . ALA A 1 97 ? 5.212 1.042 0.177 1.00 92.31 97 ALA A CA 1
ATOM 727 C C . ALA A 1 97 ? 6.167 2.242 0.199 1.00 92.31 97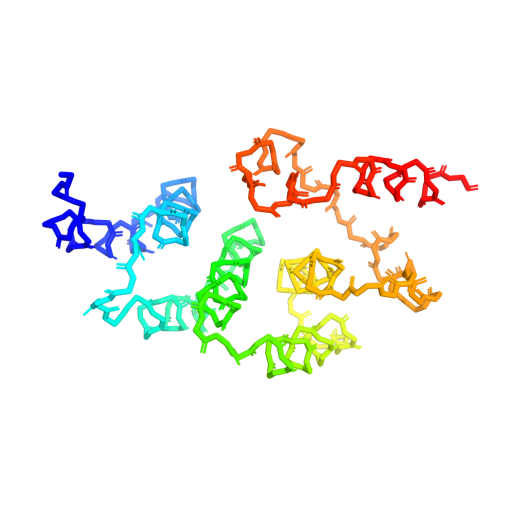 ALA A C 1
ATOM 729 O O . ALA A 1 97 ? 6.245 2.936 1.209 1.00 92.31 97 ALA A O 1
ATOM 730 N N . ALA A 1 98 ? 6.863 2.524 -0.903 1.00 88.62 98 ALA A N 1
ATOM 731 C CA . ALA A 1 98 ? 7.725 3.695 -1.037 1.00 88.62 98 ALA A CA 1
ATOM 732 C C . ALA A 1 98 ? 6.933 4.998 -0.859 1.00 88.62 98 ALA A C 1
ATOM 734 O O . ALA A 1 98 ? 7.315 5.853 -0.057 1.00 88.62 98 ALA A O 1
ATOM 735 N N . ILE A 1 99 ? 5.805 5.118 -1.565 1.00 84.00 99 ILE A N 1
ATOM 736 C CA . ILE A 1 99 ? 4.911 6.280 -1.489 1.00 84.00 99 ILE A CA 1
ATOM 737 C C . ILE A 1 99 ? 4.329 6.414 -0.075 1.00 84.00 99 ILE A C 1
ATOM 739 O O . ILE A 1 99 ? 4.383 7.492 0.517 1.00 84.00 99 ILE A O 1
ATOM 743 N N . ALA A 1 100 ? 3.831 5.316 0.502 1.00 86.81 100 ALA A N 1
ATOM 744 C CA . ALA A 1 100 ? 3.280 5.313 1.852 1.00 86.81 100 ALA A CA 1
ATOM 745 C C . ALA A 1 100 ? 4.317 5.724 2.910 1.00 86.81 100 ALA A C 1
ATOM 747 O O . ALA A 1 100 ? 4.028 6.561 3.763 1.00 86.81 100 ALA A O 1
ATOM 748 N N . TRP A 1 101 ? 5.538 5.184 2.840 1.00 90.25 101 TRP A N 1
ATOM 749 C CA . TRP A 1 101 ? 6.616 5.519 3.772 1.00 90.25 101 TRP A CA 1
ATOM 750 C C . TRP A 1 101 ? 6.916 7.023 3.773 1.00 90.25 101 TRP A C 1
ATOM 752 O O . TRP A 1 101 ? 7.027 7.635 4.834 1.00 90.25 101 TRP A O 1
ATOM 762 N N . LEU A 1 102 ? 6.986 7.631 2.585 1.00 83.19 102 LEU A N 1
ATOM 763 C CA . LEU A 1 102 ? 7.240 9.065 2.414 1.00 83.19 102 LEU A CA 1
ATOM 764 C C . LEU A 1 102 ? 6.124 9.948 2.959 1.00 83.19 102 LEU A C 1
ATOM 766 O O . LEU A 1 102 ? 6.394 11.017 3.506 1.00 83.19 102 LEU A O 1
ATOM 770 N N . ALA A 1 103 ? 4.881 9.504 2.811 1.00 79.12 103 ALA A N 1
ATOM 771 C CA . ALA A 1 103 ? 3.729 10.215 3.339 1.00 79.12 103 ALA A CA 1
ATOM 772 C C . ALA A 1 103 ? 3.682 10.172 4.878 1.00 79.12 103 ALA A C 1
ATOM 774 O O . ALA A 1 103 ? 3.283 11.146 5.517 1.00 79.12 103 ALA A O 1
ATOM 775 N N . LEU A 1 104 ? 4.136 9.068 5.478 1.00 81.94 104 LEU A N 1
ATOM 776 C CA . LEU A 1 104 ? 4.123 8.857 6.928 1.00 81.94 104 LEU A CA 1
ATOM 777 C C . LEU A 1 104 ? 5.306 9.513 7.659 1.00 81.94 104 LEU A C 1
ATOM 779 O O . LEU A 1 104 ? 5.187 9.860 8.835 1.00 81.94 104 LEU A O 1
ATOM 783 N N . THR A 1 105 ? 6.456 9.677 7.002 1.00 82.12 105 THR A N 1
ATOM 784 C CA . THR A 1 105 ? 7.683 10.156 7.658 1.00 82.12 105 THR A CA 1
ATOM 785 C C . THR A 1 105 ? 7.877 11.668 7.516 1.00 82.12 105 THR A C 1
ATOM 787 O O . THR A 1 105 ? 7.636 12.244 6.455 1.00 82.12 105 THR A O 1
ATOM 790 N N . PRO A 1 106 ? 8.368 12.377 8.550 1.00 72.62 106 PRO A N 1
ATOM 791 C CA . PRO A 1 106 ? 8.863 13.738 8.383 1.00 72.62 106 PRO A CA 1
ATOM 792 C C . PRO A 1 106 ? 10.213 13.805 7.643 1.00 72.62 106 PRO A C 1
ATOM 794 O O . PRO A 1 106 ? 10.586 14.907 7.242 1.00 72.62 106 PRO A O 1
ATOM 797 N N . GLU A 1 107 ? 10.916 12.684 7.469 1.00 74.06 107 GLU A N 1
ATOM 798 C CA . GLU A 1 107 ? 12.282 12.603 6.936 1.00 74.06 107 GLU A CA 1
ATOM 799 C C . GLU A 1 107 ? 12.374 12.797 5.414 1.00 74.06 107 GLU A C 1
ATOM 801 O O . GLU A 1 107 ? 11.406 12.622 4.673 1.00 74.06 107 GLU A O 1
ATOM 806 N N . SER A 1 108 ? 13.575 13.140 4.940 1.00 73.38 108 SER A N 1
ATOM 807 C CA . SER A 1 108 ? 13.895 13.158 3.511 1.00 73.38 108 SER A CA 1
ATOM 808 C C . SER A 1 108 ? 14.022 11.739 2.953 1.00 73.38 108 SER A C 1
ATOM 810 O O . SER A 1 108 ? 14.463 10.823 3.647 1.00 73.38 108 SER A O 1
ATOM 812 N N . ALA A 1 109 ? 13.709 11.570 1.666 1.00 75.44 109 ALA A N 1
ATOM 813 C CA . ALA A 1 109 ? 13.867 10.293 0.975 1.00 75.44 109 ALA A CA 1
ATOM 814 C C . ALA A 1 109 ? 15.329 9.796 1.044 1.00 75.44 109 ALA A C 1
ATOM 816 O O . ALA A 1 109 ? 16.229 10.509 0.577 1.00 75.44 109 ALA A O 1
ATOM 817 N N . PRO A 1 110 ? 15.592 8.589 1.579 1.00 81.69 110 PRO A N 1
ATOM 818 C CA . PRO A 1 110 ? 16.939 8.039 1.606 1.00 81.69 110 PRO A CA 1
ATOM 819 C C . PRO A 1 110 ? 17.412 7.689 0.180 1.00 81.69 110 PRO A C 1
ATOM 821 O O . PRO A 1 110 ? 16.582 7.381 -0.684 1.00 81.69 110 PRO A O 1
ATOM 824 N N . PRO A 1 111 ? 18.728 7.713 -0.109 1.00 81.38 111 PRO A N 1
ATOM 825 C CA . PRO A 1 111 ? 19.256 7.426 -1.447 1.00 81.38 111 PRO A CA 1
ATOM 826 C C . PRO A 1 111 ? 18.809 6.075 -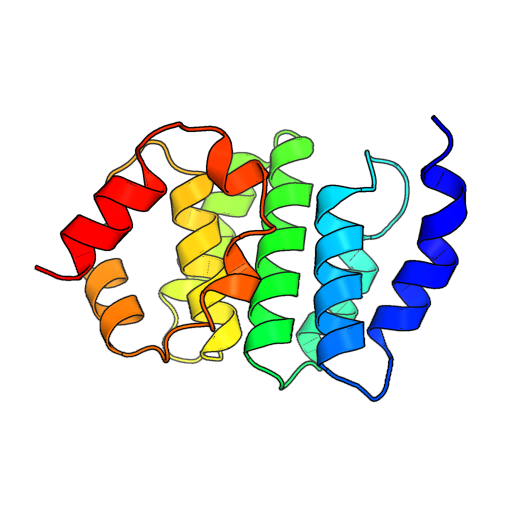2.019 1.00 81.38 111 PRO A C 1
ATOM 828 O O . PRO A 1 111 ? 18.607 5.943 -3.223 1.00 81.38 111 PRO A O 1
ATOM 831 N N . GLU A 1 112 ? 18.629 5.074 -1.161 1.00 82.56 112 GLU A N 1
ATOM 832 C CA . GLU A 1 112 ? 18.170 3.735 -1.526 1.00 82.56 112 GLU A CA 1
ATOM 833 C C . GLU A 1 112 ? 16.757 3.766 -2.109 1.00 82.56 112 GLU A C 1
ATOM 835 O O . GLU A 1 112 ? 16.493 3.108 -3.112 1.00 82.56 112 GLU A O 1
ATOM 840 N N . LEU A 1 113 ? 15.876 4.585 -1.531 1.00 80.19 113 LEU A N 1
ATOM 841 C CA . LEU A 1 113 ? 14.508 4.760 -2.008 1.00 80.19 113 LEU A CA 1
ATOM 842 C C . LEU A 1 113 ? 14.481 5.388 -3.405 1.00 80.19 113 LEU A C 1
ATOM 844 O O . LEU A 1 113 ? 13.675 4.993 -4.241 1.00 80.19 113 LEU A O 1
ATOM 848 N N . ARG A 1 114 ? 15.404 6.317 -3.692 1.00 75.38 114 ARG A N 1
ATOM 849 C CA . ARG A 1 114 ? 15.525 6.918 -5.030 1.00 75.38 114 ARG A CA 1
ATOM 850 C C . ARG A 1 114 ? 15.876 5.882 -6.093 1.00 75.38 114 ARG A C 1
ATOM 852 O O . ARG A 1 114 ? 15.287 5.895 -7.166 1.00 75.38 114 ARG A O 1
ATOM 859 N N . ARG A 1 115 ? 16.793 4.960 -5.781 1.00 77.62 115 ARG A N 1
ATOM 860 C CA . ARG A 1 115 ? 17.152 3.856 -6.690 1.00 77.62 115 ARG A CA 1
ATOM 861 C C . ARG A 1 115 ? 15.965 2.931 -6.935 1.00 77.62 115 ARG A C 1
ATOM 863 O O . ARG A 1 115 ? 15.686 2.597 -8.074 1.00 77.62 115 ARG A O 1
ATOM 870 N N . VAL A 1 116 ? 15.240 2.584 -5.869 1.00 75.81 116 VAL A N 1
ATOM 871 C CA . VAL A 1 116 ? 14.034 1.747 -5.951 1.00 75.81 116 VAL A CA 1
ATOM 872 C C . VAL A 1 116 ? 13.022 2.361 -6.920 1.00 75.81 116 VAL A C 1
ATOM 874 O O . VAL A 1 116 ? 12.500 1.655 -7.770 1.00 75.81 116 VAL A O 1
ATOM 877 N N . LEU A 1 117 ? 12.782 3.671 -6.831 1.00 73.12 117 LEU A N 1
ATOM 878 C CA . LEU A 1 117 ? 11.821 4.385 -7.679 1.00 73.12 117 LEU A CA 1
ATOM 879 C C . LEU A 1 117 ? 12.286 4.557 -9.126 1.00 73.12 117 LEU A C 1
ATOM 881 O O . LEU A 1 117 ? 11.456 4.475 -10.025 1.00 73.12 117 LEU A O 1
ATOM 885 N N . ALA A 1 118 ? 13.586 4.754 -9.358 1.00 72.50 118 ALA A N 1
ATOM 886 C CA . ALA A 1 118 ? 14.149 4.868 -10.704 1.00 72.50 118 ALA A CA 1
ATOM 887 C C . ALA A 1 118 ? 13.939 3.597 -11.547 1.00 72.50 118 ALA A C 1
ATOM 889 O O . ALA A 1 118 ? 13.796 3.679 -12.766 1.00 72.50 118 ALA A O 1
ATOM 890 N N . ASP A 1 119 ? 13.882 2.437 -10.892 1.00 69.12 119 ASP A N 1
ATOM 891 C CA . ASP A 1 119 ? 13.712 1.137 -11.541 1.00 69.12 119 ASP A CA 1
ATOM 892 C C . ASP A 1 119 ? 12.233 0.739 -11.728 1.00 69.12 119 ASP A C 1
ATOM 894 O O . ASP A 1 119 ? 11.944 -0.322 -12.288 1.00 69.12 119 ASP A O 1
ATOM 898 N N . MET A 1 120 ? 11.279 1.549 -11.249 1.00 68.19 120 MET A N 1
ATOM 899 C CA . MET A 1 120 ? 9.854 1.208 -11.269 1.00 68.19 120 MET A CA 1
ATOM 900 C C . MET A 1 120 ? 9.103 1.913 -12.404 1.00 68.19 120 MET A C 1
ATOM 902 O O . MET A 1 120 ? 9.342 3.090 -12.679 1.00 68.19 120 MET A O 1
ATOM 906 N N . PRO A 1 121 ? 8.165 1.214 -13.075 1.00 59.75 121 PRO A N 1
ATOM 907 C CA . PRO A 1 121 ? 7.310 1.854 -14.056 1.00 59.75 121 PRO A CA 1
ATOM 908 C C . PRO A 1 121 ? 6.483 2.929 -13.361 1.00 59.75 121 PRO A C 1
ATOM 910 O O . PRO A 1 121 ? 5.873 2.690 -12.317 1.00 59.75 121 PRO A O 1
ATOM 913 N N . MET A 1 122 ? 6.467 4.110 -13.968 1.00 56.34 122 MET A N 1
ATOM 914 C CA . MET A 1 122 ? 5.619 5.196 -13.519 1.00 56.34 122 MET A CA 1
ATOM 915 C C . MET A 1 122 ? 4.159 4.751 -13.465 1.00 56.34 122 MET A C 1
ATOM 917 O O . MET A 1 122 ? 3.638 4.369 -14.518 1.00 56.34 122 MET A O 1
ATOM 921 N N . PRO A 1 123 ? 3.474 4.825 -12.305 1.00 55.97 123 PRO A N 1
ATOM 922 C CA . PRO A 1 123 ? 2.029 4.692 -12.305 1.00 55.97 123 PRO A CA 1
ATOM 923 C C . PRO A 1 123 ? 1.472 5.826 -13.163 1.00 55.97 123 PRO A C 1
ATOM 925 O O . PRO A 1 123 ? 2.019 6.937 -13.192 1.00 55.97 123 PRO A O 1
ATOM 928 N N . ALA A 1 124 ? 0.407 5.556 -13.909 1.00 53.41 124 ALA A N 1
ATOM 929 C CA . ALA A 1 124 ? -0.191 6.606 -14.706 1.00 53.41 124 ALA A CA 1
ATOM 930 C C . ALA A 1 124 ? -0.639 7.737 -13.763 1.00 53.41 124 ALA A C 1
ATOM 932 O O . ALA A 1 124 ? -1.270 7.496 -12.737 1.00 53.41 124 ALA A O 1
ATOM 933 N N . THR A 1 125 ? -0.282 8.981 -14.081 1.00 48.53 125 THR A N 1
ATOM 934 C CA . THR A 1 125 ? -0.414 10.150 -13.187 1.00 48.53 125 THR A CA 1
ATOM 935 C C . THR A 1 125 ? -1.833 10.387 -12.653 1.00 48.53 125 THR A C 1
ATOM 937 O O . THR A 1 125 ? -1.998 11.009 -11.607 1.00 48.53 125 THR A O 1
ATOM 940 N N . TYR A 1 126 ? -2.864 9.855 -13.318 1.00 48.62 126 TYR A N 1
ATOM 941 C CA . TYR A 1 126 ? -4.254 9.914 -12.860 1.00 48.62 126 TYR A CA 1
ATOM 942 C C . TYR A 1 126 ? -4.575 8.979 -11.680 1.00 48.62 126 TYR A C 1
ATOM 944 O O . TYR A 1 126 ? -5.606 9.168 -11.041 1.00 48.62 126 TYR A O 1
ATOM 952 N N . GLU A 1 127 ? -3.733 7.986 -11.379 1.00 55.00 127 GLU A N 1
ATOM 953 C CA . GLU A 1 127 ? -3.950 7.026 -10.285 1.00 55.00 127 GLU A CA 1
ATOM 954 C C . GLU A 1 127 ? -3.558 7.612 -8.922 1.00 55.00 127 GLU A C 1
ATOM 956 O O . GLU A 1 127 ? -4.198 7.321 -7.915 1.00 55.00 127 GLU A O 1
ATOM 961 N N . LEU A 1 128 ? -2.567 8.509 -8.896 1.00 54.78 128 LEU A N 1
ATOM 962 C CA . LEU A 1 128 ? -2.101 9.166 -7.669 1.00 54.78 128 LEU A CA 1
ATOM 963 C C . LEU A 1 128 ? -2.913 10.419 -7.309 1.00 54.78 128 LEU A C 1
ATOM 965 O O . LEU A 1 128 ? -2.990 10.782 -6.137 1.00 54.78 128 LEU A O 1
ATOM 969 N N . ALA A 1 129 ? -3.558 11.051 -8.297 1.00 50.66 129 ALA A N 1
ATOM 970 C CA . ALA A 1 129 ? -4.321 12.294 -8.138 1.00 50.66 129 ALA A CA 1
ATOM 971 C C . ALA A 1 129 ? -5.523 12.184 -7.179 1.00 50.66 129 ALA A C 1
ATOM 973 O O . ALA A 1 129 ? -6.040 13.197 -6.712 1.00 50.66 129 ALA A O 1
ATOM 974 N N . TRP A 1 130 ? -5.974 10.966 -6.873 1.00 50.94 130 TRP A N 1
ATOM 975 C CA . TRP A 1 130 ? -7.074 10.738 -5.940 1.00 50.94 130 TRP A CA 1
ATOM 976 C C . TRP A 1 130 ? -6.597 10.492 -4.512 1.00 50.94 130 TRP A C 1
ATOM 978 O O . TRP A 1 130 ? -7.411 10.506 -3.611 1.00 50.94 130 TRP A O 1
ATOM 988 N N . ILE A 1 131 ? -5.308 10.333 -4.223 1.00 57.34 131 ILE A N 1
ATOM 989 C CA . ILE A 1 131 ? -4.867 10.019 -2.860 1.00 57.34 131 ILE A CA 1
ATOM 990 C C . ILE A 1 131 ? -4.769 11.306 -2.027 1.00 57.34 131 ILE A C 1
ATOM 992 O O . ILE A 1 131 ? -3.695 11.863 -1.836 1.00 57.34 131 ILE A O 1
ATOM 996 N N . TRP A 1 132 ? -5.902 11.795 -1.513 1.00 52.44 132 TRP A N 1
ATOM 997 C CA . TRP A 1 132 ? -5.992 13.105 -0.843 1.00 52.44 132 TRP A CA 1
ATOM 998 C C . TRP A 1 132 ? -5.160 13.186 0.450 1.00 52.44 132 TRP A C 1
ATOM 1000 O O . TRP A 1 132 ? -4.819 14.278 0.889 1.00 52.44 132 TRP A O 1
ATOM 1010 N N . TRP A 1 133 ? -4.774 12.050 1.048 1.00 55.97 133 TRP A N 1
ATOM 1011 C CA . TRP A 1 133 ? -3.867 12.028 2.203 1.00 55.97 133 TRP A CA 1
ATOM 1012 C C . TRP A 1 133 ? -2.385 12.241 1.837 1.00 55.97 133 TRP A C 1
ATOM 1014 O O . TRP A 1 133 ? -1.598 12.628 2.701 1.00 55.97 133 TRP A O 1
ATOM 1024 N N . LEU A 1 134 ? -2.011 12.082 0.557 1.00 53.78 134 LEU A N 1
ATOM 1025 C CA . LEU A 1 134 ? -0.714 12.536 0.032 1.00 53.78 134 LEU A CA 1
ATOM 1026 C C . LEU A 1 134 ? -0.633 14.072 -0.035 1.00 53.78 134 LEU A C 1
ATOM 1028 O O . LEU A 1 134 ? 0.462 14.626 -0.013 1.00 53.78 134 LEU A O 1
ATOM 1032 N N . ASP A 1 135 ? -1.779 14.760 -0.040 1.00 48.69 135 ASP A N 1
ATOM 1033 C CA . ASP A 1 135 ? -1.888 16.226 -0.052 1.00 48.69 135 ASP A CA 1
ATOM 1034 C C . ASP A 1 135 ? -1.818 16.847 1.366 1.00 48.69 135 ASP A C 1
ATOM 1036 O O . ASP A 1 135 ? -1.839 18.062 1.549 1.00 48.69 135 ASP A O 1
ATOM 1040 N N . VAL A 1 136 ? -1.684 16.028 2.423 1.00 45.09 136 VAL A N 1
ATOM 1041 C CA . VAL A 1 136 ? -1.725 16.500 3.828 1.00 45.09 136 VAL A CA 1
ATOM 1042 C C . VAL A 1 136 ? -0.392 17.126 4.280 1.00 45.09 136 VAL A C 1
ATOM 1044 O O . VAL A 1 136 ? -0.275 17.639 5.395 1.00 45.09 136 VAL A O 1
ATOM 1047 N N . ARG A 1 137 ? 0.612 17.206 3.395 1.00 46.12 137 ARG A N 1
ATOM 1048 C CA . ARG A 1 137 ? 1.707 18.183 3.521 1.00 46.12 137 ARG A CA 1
ATOM 1049 C 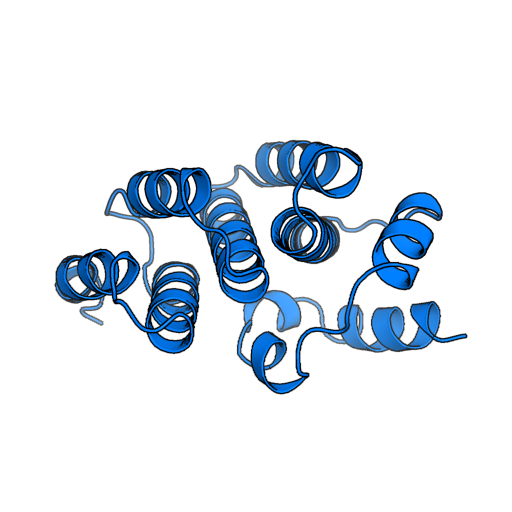C . ARG A 1 137 ? 1.880 18.949 2.205 1.00 46.12 137 ARG A C 1
ATOM 1051 O O . ARG A 1 137 ? 2.584 18.449 1.326 1.00 46.12 137 ARG A O 1
ATOM 1058 N N . PRO A 1 138 ? 1.303 20.159 2.084 1.00 38.88 138 PRO A N 1
ATOM 1059 C CA . PRO A 1 138 ? 1.454 20.987 0.893 1.00 38.88 138 PRO A CA 1
ATOM 1060 C C . PRO A 1 138 ? 2.932 21.129 0.494 1.00 38.88 138 PRO A C 1
ATOM 1062 O O . PRO A 1 138 ? 3.776 21.426 1.343 1.00 38.88 138 PRO A O 1
ATOM 1065 N N . GLY A 1 139 ? 3.239 20.887 -0.784 1.00 49.38 139 GLY A N 1
ATOM 1066 C CA . GLY A 1 139 ? 4.564 21.065 -1.394 1.00 49.38 139 GLY A CA 1
ATOM 1067 C C . GLY A 1 139 ? 5.477 19.836 -1.380 1.00 49.38 139 GLY A C 1
ATOM 1068 O O . GLY A 1 139 ? 6.235 19.635 -2.318 1.00 49.38 139 GLY A O 1
ATOM 1069 N N . ARG A 1 140 ? 5.384 18.934 -0.395 1.00 57.88 140 ARG A N 1
ATOM 1070 C CA . ARG A 1 140 ? 6.424 17.901 -0.233 1.00 57.88 140 ARG A CA 1
ATOM 1071 C C . ARG A 1 140 ? 6.438 16.843 -1.339 1.00 57.88 140 ARG A C 1
ATOM 1073 O O . ARG A 1 140 ? 7.522 16.477 -1.776 1.00 57.88 140 ARG A O 1
ATOM 1080 N N . LEU A 1 141 ? 5.285 16.313 -1.757 1.00 54.50 141 LEU A N 1
ATOM 1081 C CA . LEU A 1 141 ? 5.256 15.263 -2.787 1.00 54.50 141 LEU A CA 1
ATOM 1082 C C . LEU A 1 141 ? 5.601 15.804 -4.177 1.00 54.50 141 LEU A C 1
ATOM 1084 O O . LEU A 1 141 ? 6.256 15.112 -4.948 1.00 54.50 141 LEU A O 1
ATOM 1088 N N . GLU A 1 142 ? 5.193 17.034 -4.482 1.00 52.72 142 GLU A N 1
ATOM 1089 C CA . GLU A 1 142 ? 5.501 17.700 -5.749 1.00 52.72 142 GLU A CA 1
ATOM 1090 C C . GLU A 1 142 ? 6.983 18.100 -5.824 1.00 52.72 142 GLU A C 1
ATOM 1092 O O . GLU A 1 142 ? 7.654 17.757 -6.798 1.00 52.72 142 GLU A O 1
ATOM 1097 N N . ASP A 1 143 ? 7.530 18.704 -4.761 1.00 57.03 143 ASP A N 1
ATOM 1098 C CA . ASP A 1 143 ? 8.962 19.015 -4.643 1.00 57.03 143 ASP A CA 1
ATOM 1099 C C . ASP A 1 143 ? 9.814 17.737 -4.720 1.00 57.03 143 ASP A C 1
ATOM 1101 O O . ASP A 1 143 ? 10.828 17.685 -5.413 1.00 57.03 143 ASP A O 1
ATOM 1105 N N . TRP A 1 144 ? 9.365 16.663 -4.066 1.00 59.59 144 TRP A N 1
ATOM 1106 C CA . TRP A 1 144 ? 10.009 15.351 -4.106 1.00 59.59 144 TRP A CA 1
ATOM 1107 C C . TRP A 1 144 ? 9.968 14.699 -5.493 1.00 59.59 144 TRP A C 1
ATOM 1109 O O . TRP A 1 144 ? 10.970 14.124 -5.922 1.00 59.59 144 TRP A O 1
ATOM 1119 N N . TRP A 1 145 ? 8.841 14.798 -6.205 1.00 54.78 145 TRP A N 1
ATOM 1120 C CA . TRP A 1 145 ? 8.720 14.304 -7.578 1.00 54.78 145 TRP A CA 1
ATOM 1121 C C . TRP A 1 145 ? 9.730 14.994 -8.499 1.00 54.78 145 TRP A C 1
ATOM 1123 O O . TRP A 1 145 ? 10.409 14.358 -9.309 1.00 54.78 145 TRP A O 1
ATOM 1133 N N . GLN A 1 146 ? 9.868 16.310 -8.341 1.00 56.88 146 GLN A N 1
ATOM 1134 C CA . GLN A 1 146 ? 10.841 17.092 -9.092 1.00 56.88 146 GLN A CA 1
ATOM 1135 C C . GLN A 1 146 ? 12.291 16.778 -8.690 1.00 56.88 146 GLN A C 1
ATOM 1137 O O . GLN A 1 146 ? 13.143 16.665 -9.569 1.00 56.88 146 GLN A O 1
ATOM 1142 N N . ASP A 1 147 ? 12.578 16.565 -7.405 1.00 54.72 147 ASP A N 1
ATOM 1143 C CA . ASP A 1 147 ? 13.915 16.195 -6.914 1.00 54.72 147 ASP A CA 1
ATOM 1144 C C . ASP A 1 147 ? 14.360 14.783 -7.330 1.00 54.72 147 ASP A C 1
ATOM 1146 O O . ASP A 1 147 ? 15.555 14.517 -7.420 1.00 54.72 147 ASP A O 1
ATOM 1150 N N . LEU A 1 148 ? 13.425 13.866 -7.586 1.00 53.22 148 LEU A N 1
ATOM 1151 C CA . LEU A 1 148 ? 13.719 12.519 -8.091 1.00 53.22 148 LEU A CA 1
ATOM 1152 C C . LEU A 1 148 ? 14.036 12.465 -9.586 1.00 53.22 148 LEU A C 1
ATOM 1154 O O . LEU A 1 148 ? 14.609 11.480 -10.048 1.00 53.22 148 LEU A O 1
ATOM 1158 N N . THR A 1 149 ? 13.628 13.484 -10.340 1.00 46.75 149 THR A N 1
ATOM 1159 C CA . THR A 1 149 ? 13.764 13.534 -11.805 1.00 46.75 149 THR A CA 1
ATOM 1160 C C . THR A 1 149 ? 14.919 14.427 -12.276 1.00 46.75 149 THR A C 1
ATOM 1162 O O . THR A 1 149 ? 15.098 14.600 -13.483 1.00 46.75 149 THR A O 1
ATOM 1165 N N . ARG A 1 150 ? 15.719 14.966 -11.345 1.00 51.19 150 ARG A N 1
ATOM 1166 C CA . ARG A 1 150 ? 16.996 15.658 -11.592 1.00 51.19 150 ARG A CA 1
ATOM 1167 C C . ARG A 1 150 ? 18.185 14.765 -11.262 1.00 51.19 150 ARG A C 1
ATOM 1169 O O . ARG A 1 150 ? 19.194 14.892 -11.988 1.00 51.19 150 ARG A O 1
#

Secondary structure (DSSP, 8-state):
--GGGSHHHHHHHTT-SSHHHHHHHHHHHHHH--S-S-HHHHHHHHHHT---HHHHHHHHHHHHHHHHTTT-HHHHHHHHHHHHH-TTS-HHHHHHHHHHHHHH-SSPPPHHHHHHHHTSPPPPHHHHTT-GGGGGSTTHHHHHHHHH--

pLDDT: mean 76.67, std 16.44, range [37.03, 96.12]

Foldseek 3Di:
DPLVVCLVVLLVQCPDPDLVSNLVSLQCLLPPDDDDDVSLVSLVVSLVPDDDLSSVLSSLLSNLSVCVSVVNLVVNLVVLVVQLLDPVHDLSSNNSSLLSNQLSDPDDDDPSSLVSVVPGDDDDPVSCVSNCSSPVDPPDVVVNVVVSVD

Organism: NCBI:txid1420889

Radius of gyration: 14.76 Å; chains: 1; bounding box: 43×34×31 Å

InterPro domains:
  IPR011989 Armadillo-like helical [G3DSA:1.25.10.10] (4-127)
  IPR016024 Armadillo-type fold [SSF48371] (9-130)

Sequence (150 aa):
MMIGRDAGPLIALLNDDDPQVRGRAAYVLATALTAGQDIAGALRERLDVERDPTVQMNLILGLAQHDSERDLATRALDWTRALWSDPASASGVRLGAAIAWLALTPESAPPELRRVLADMPMPATYELAWIWWLDVRPGRLEDWWQDLTR